Protein AF-K1PIH5-F1 (afdb_monomer_lite)

Secondary structure (DSSP, 8-state):
-------GGGS-S-----TTTTPPPP----------------------GGGGGG-STT-SSS-----SSGGG---TTSSHHHHHHHHHHT-SSGGGSHHHHHHTS-HHHHHHHHHHHHHHHHHHHHHTT-

Organism: Magallana gigas (NCBI:txid29159)

Radius of gyration: 24.71 Å; chains: 1; bounding box: 49×48×73 Å

Foldseek 3Di:
DDPPPVPPVPDPPDPPDDPPPPPDDPDDPPPDDDDDDDDDDPDPDPPPLCVLQVFLPVEQLPPDDRDPHSVPSDYLCNDVVSVVVCVVVVHSHSCPDVCCCVQVVDVVNVVVVCVVVVVVVVVVVVVVVD

pLDDT: mean 77.89, std 19.33, range [36.59, 97.62]

Structure (mmCIF, N/CA/C/O backbone):
data_AF-K1PIH5-F1
#
_entry.id   AF-K1PIH5-F1
#
loop_
_atom_site.group_PDB
_atom_site.id
_atom_site.type_symbol
_atom_site.label_atom_id
_atom_site.label_alt_id
_atom_site.label_comp_id
_atom_site.label_asym_id
_atom_site.label_entity_id
_atom_site.label_seq_id
_atom_site.pdbx_PDB_ins_code
_atom_site.Cartn_x
_atom_site.Cartn_y
_atom_site.Cartn_z
_atom_site.occupancy
_atom_site.B_iso_or_equiv
_atom_site.auth_seq_id
_atom_site.auth_comp_id
_atom_site.auth_asym_id
_atom_site.auth_atom_id
_atom_site.pdbx_PDB_model_num
ATOM 1 N N . MET A 1 1 ? 20.151 37.543 43.571 1.00 43.03 1 MET A N 1
ATOM 2 C CA . MET A 1 1 ? 20.040 36.355 42.708 1.00 43.03 1 MET A CA 1
ATOM 3 C C . MET A 1 1 ? 18.562 36.050 42.681 1.00 43.03 1 MET A C 1
ATOM 5 O O . MET A 1 1 ? 18.037 35.631 43.700 1.00 43.03 1 MET A O 1
ATOM 9 N N . ASP A 1 2 ? 17.896 36.470 41.608 1.00 45.22 2 ASP A N 1
ATOM 10 C CA . ASP A 1 2 ? 16.461 36.268 41.409 1.00 45.22 2 ASP A CA 1
ATOM 11 C C . ASP A 1 2 ? 16.226 34.785 41.126 1.00 45.22 2 ASP A C 1
ATOM 13 O O . ASP A 1 2 ? 16.504 34.300 40.027 1.00 45.22 2 ASP A O 1
ATOM 17 N N . ASP A 1 3 ? 15.775 34.064 42.149 1.00 54.12 3 ASP A N 1
ATOM 18 C CA . ASP A 1 3 ? 15.209 32.727 42.012 1.00 54.12 3 ASP A CA 1
ATOM 19 C C . ASP A 1 3 ? 13.833 32.889 41.357 1.00 54.12 3 ASP A C 1
ATOM 21 O O . ASP A 1 3 ? 12.805 33.061 42.016 1.00 54.12 3 ASP A O 1
ATOM 25 N N . SER A 1 4 ? 13.829 32.913 40.025 1.00 59.78 4 SER A N 1
ATOM 26 C CA . SER A 1 4 ? 12.606 32.775 39.239 1.00 59.78 4 SER A CA 1
ATOM 27 C C . SER A 1 4 ? 12.126 31.336 39.387 1.00 59.78 4 SER A C 1
ATOM 29 O O . SER A 1 4 ? 12.445 30.450 38.598 1.00 59.78 4 SER A O 1
ATOM 31 N N . ASN A 1 5 ? 11.383 31.112 40.467 1.00 58.41 5 ASN A N 1
ATOM 32 C CA . ASN A 1 5 ? 10.541 29.949 40.667 1.00 58.41 5 ASN A CA 1
ATOM 33 C C . ASN A 1 5 ? 9.492 29.967 39.547 1.00 58.41 5 ASN A C 1
ATOM 35 O O . ASN A 1 5 ? 8.497 30.688 39.625 1.00 58.41 5 ASN A O 1
ATOM 39 N N . TYR A 1 6 ? 9.788 29.275 38.445 1.00 63.50 6 TYR A N 1
ATOM 40 C CA . TYR A 1 6 ? 8.814 29.032 37.393 1.00 63.50 6 TYR A CA 1
ATOM 41 C C . TYR A 1 6 ? 7.708 28.186 38.009 1.00 63.50 6 TYR A C 1
ATOM 43 O O . TYR A 1 6 ? 7.889 26.999 38.273 1.00 63.50 6 TYR A O 1
ATOM 51 N N . ASP A 1 7 ? 6.602 28.866 38.283 1.00 57.50 7 ASP A N 1
ATOM 52 C CA . ASP A 1 7 ? 5.389 28.375 38.909 1.00 57.50 7 ASP A CA 1
ATOM 53 C C . ASP A 1 7 ? 4.818 27.192 38.110 1.00 57.50 7 ASP A C 1
ATOM 55 O O . ASP A 1 7 ? 4.049 27.343 37.158 1.00 57.50 7 ASP A O 1
ATOM 59 N N . LEU A 1 8 ? 5.271 25.988 38.468 1.00 59.19 8 LEU A N 1
ATOM 60 C CA . LEU A 1 8 ? 4.851 24.723 37.868 1.00 59.19 8 LEU A CA 1
ATOM 61 C C . LEU A 1 8 ? 3.382 24.399 38.205 1.00 59.19 8 LEU A C 1
ATOM 63 O O . LEU A 1 8 ? 2.815 23.469 37.635 1.00 59.19 8 LEU A O 1
ATOM 67 N N . GLU A 1 9 ? 2.762 25.162 39.113 1.00 59.16 9 GLU A N 1
ATOM 68 C CA . GLU A 1 9 ? 1.383 24.970 39.571 1.00 59.16 9 GLU A CA 1
ATOM 69 C C . GLU A 1 9 ? 0.338 25.570 38.615 1.00 59.16 9 GLU A C 1
ATOM 71 O O . GLU A 1 9 ? -0.857 25.325 38.773 1.00 59.16 9 GLU A O 1
ATOM 76 N N . ASN A 1 10 ? 0.766 26.302 37.578 1.00 59.16 10 ASN A N 1
ATOM 77 C CA . ASN A 1 10 ? -0.129 26.904 36.581 1.00 59.16 10 ASN A CA 1
ATOM 78 C C . ASN A 1 10 ? -0.287 26.083 35.287 1.00 59.16 10 ASN A C 1
ATOM 80 O O . ASN A 1 10 ? -0.855 26.566 34.307 1.00 59.16 10 ASN A O 1
ATOM 84 N N . ILE A 1 11 ? 0.207 24.841 35.253 1.00 65.81 11 ILE A N 1
ATOM 85 C CA . ILE A 1 11 ? -0.050 23.931 34.131 1.00 65.81 11 ILE A CA 1
ATOM 86 C C . ILE A 1 11 ? -1.461 23.357 34.323 1.00 65.81 11 ILE A C 1
ATOM 88 O O . ILE A 1 11 ? -1.695 22.682 35.327 1.00 65.81 11 ILE A O 1
ATOM 92 N N . PRO A 1 12 ? -2.417 23.579 33.399 1.00 63.59 12 PRO A N 1
ATOM 93 C CA . PRO A 1 12 ? -3.751 23.005 33.513 1.00 63.59 12 PRO A CA 1
ATOM 94 C C . PRO A 1 12 ? -3.650 21.475 33.601 1.00 63.59 12 PRO A C 1
ATOM 96 O O . PRO A 1 12 ? -3.322 20.810 32.621 1.00 63.59 12 PRO A O 1
ATOM 99 N N . LEU A 1 13 ? -3.944 20.910 34.777 1.00 58.16 13 LEU A N 1
ATOM 100 C CA . LEU A 1 13 ? -3.859 19.466 35.059 1.00 58.16 13 LEU A CA 1
ATOM 101 C C 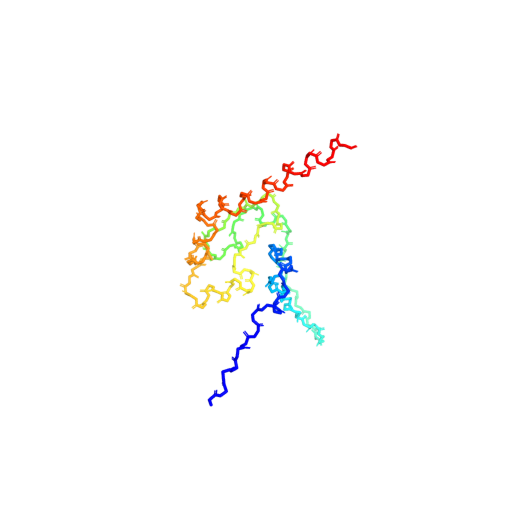. LEU A 1 13 ? -4.902 18.622 34.301 1.00 58.16 13 LEU A C 1
ATOM 103 O O . LEU A 1 13 ? -4.943 17.406 34.458 1.00 58.16 13 LEU A O 1
ATOM 107 N N . VAL A 1 14 ? -5.741 19.249 33.474 1.00 63.91 14 VAL A N 1
ATOM 108 C CA . VAL A 1 14 ? -6.774 18.589 32.668 1.00 63.91 14 VAL A CA 1
ATOM 109 C C . VAL A 1 14 ? -6.540 18.920 31.197 1.00 63.91 14 VAL A C 1
ATOM 111 O O . VAL A 1 14 ? -7.318 19.620 30.556 1.00 63.91 14 VAL A O 1
ATOM 114 N N . MET A 1 15 ? -5.423 18.443 30.655 1.00 68.38 15 MET A N 1
ATOM 115 C CA . MET A 1 15 ? -5.333 18.228 29.215 1.00 68.38 15 MET A CA 1
ATOM 116 C C . MET A 1 15 ? -5.886 16.831 28.942 1.00 68.38 15 MET A C 1
ATOM 118 O O . MET A 1 15 ? -5.226 15.836 29.233 1.00 68.38 15 MET A O 1
ATOM 122 N N . ASP A 1 16 ? -7.114 16.759 28.427 1.00 75.25 16 ASP A N 1
ATOM 123 C CA . ASP A 1 16 ? -7.711 15.513 27.937 1.00 75.25 16 ASP A CA 1
ATOM 124 C C . ASP A 1 16 ? -7.000 15.101 26.637 1.00 75.25 16 ASP A C 1
ATOM 126 O O . ASP A 1 16 ? -7.409 15.442 25.523 1.00 75.25 16 ASP A O 1
ATOM 130 N N . ILE A 1 17 ? -5.838 14.459 26.789 1.00 80.06 17 ILE A N 1
ATOM 131 C CA . ILE A 1 17 ? -5.043 13.953 25.673 1.00 80.06 17 ILE A CA 1
ATOM 132 C C . ILE A 1 17 ? -5.712 12.684 25.168 1.00 80.06 17 ILE A C 1
ATOM 134 O O . ILE A 1 17 ? -5.551 11.597 25.721 1.00 80.06 17 ILE A O 1
ATOM 138 N N . ARG A 1 18 ? -6.451 12.827 24.072 1.00 74.19 18 ARG A N 1
ATOM 139 C CA . ARG A 1 18 ? -7.068 11.693 23.390 1.00 74.19 18 ARG A CA 1
ATOM 140 C C . ARG A 1 18 ? -6.069 11.061 22.413 1.00 74.19 18 ARG A C 1
ATOM 142 O O . ARG A 1 18 ? -5.280 11.785 21.797 1.00 74.19 18 ARG A O 1
ATOM 149 N N . PRO A 1 19 ? -6.101 9.730 22.219 1.00 77.62 19 PRO A N 1
ATOM 150 C CA . PRO A 1 19 ? -5.333 9.083 21.158 1.00 77.62 19 PRO A CA 1
ATOM 151 C C . PRO A 1 19 ? -5.581 9.767 19.808 1.00 77.62 19 PRO A C 1
ATOM 153 O O . PRO A 1 19 ? -6.716 10.145 19.517 1.00 77.62 19 PRO A O 1
ATOM 156 N N . TYR A 1 20 ? -4.525 9.927 19.006 1.00 74.31 20 TYR A N 1
ATOM 157 C CA . TYR A 1 20 ? -4.558 10.549 17.670 1.00 74.31 20 TYR A CA 1
ATOM 158 C C . TYR A 1 20 ? -4.920 12.046 17.633 1.00 74.31 20 TYR A C 1
ATOM 160 O O . TYR A 1 20 ? -5.043 12.624 16.558 1.00 74.31 20 TYR A O 1
ATOM 168 N N . MET A 1 21 ? -5.019 12.726 18.784 1.00 86.06 21 MET A N 1
ATOM 169 C CA . MET A 1 21 ? -5.325 14.167 18.839 1.00 86.06 21 MET A CA 1
ATOM 170 C C . MET A 1 21 ? -4.281 15.055 18.138 1.00 86.06 21 MET A C 1
ATOM 172 O O . MET A 1 21 ? -4.580 16.193 17.785 1.00 86.06 21 MET A O 1
ATOM 176 N N . PHE A 1 22 ? -3.072 14.536 17.931 1.00 84.12 22 PHE A N 1
ATOM 177 C CA . PHE A 1 22 ? -1.962 15.235 17.285 1.00 84.12 22 PHE A CA 1
ATOM 178 C C . PHE A 1 22 ? -1.500 14.549 15.999 1.00 84.12 22 PHE A C 1
ATOM 180 O O . PHE A 1 22 ? -0.375 14.776 15.554 1.00 84.12 22 PHE A O 1
ATOM 187 N N . GLU A 1 23 ? -2.329 13.683 15.416 1.00 81.38 23 GLU A N 1
ATOM 188 C CA . GLU A 1 23 ? -1.997 13.110 14.120 1.00 81.38 23 GLU A CA 1
ATOM 189 C C . GLU A 1 23 ? -2.043 14.218 13.049 1.00 81.38 23 GLU A C 1
ATOM 191 O O . GLU A 1 23 ? -2.998 15.004 13.021 1.00 81.38 23 GLU A O 1
ATOM 196 N N . PRO A 1 24 ? -1.007 14.348 12.203 1.00 80.25 24 PRO A N 1
ATOM 197 C CA . PRO A 1 24 ? -0.992 15.351 11.149 1.00 80.25 24 PRO A CA 1
ATOM 198 C C . PRO A 1 24 ? -2.206 15.191 10.225 1.00 80.25 24 PRO A C 1
ATOM 200 O O . PRO A 1 24 ? -2.566 14.060 9.890 1.00 80.25 24 PRO A O 1
ATOM 203 N N . PRO A 1 25 ? -2.829 16.291 9.760 1.00 75.00 25 PRO A N 1
ATOM 204 C CA . PRO A 1 25 ? -3.863 16.186 8.744 1.00 75.00 25 PRO A CA 1
ATOM 205 C C . PRO A 1 25 ? -3.272 15.519 7.499 1.00 75.00 25 PRO A C 1
ATOM 207 O O . PRO A 1 25 ? -2.170 15.869 7.068 1.00 75.00 25 PRO A O 1
ATOM 210 N N . ALA A 1 26 ? -4.006 14.565 6.923 1.00 71.62 26 ALA A N 1
ATOM 211 C CA . ALA A 1 26 ? -3.610 13.930 5.675 1.00 71.62 26 ALA A CA 1
ATOM 212 C C . ALA A 1 26 ? -3.402 15.016 4.612 1.00 71.62 26 ALA A C 1
ATOM 214 O O . ALA A 1 26 ? -4.329 15.752 4.266 1.00 71.62 26 ALA A O 1
ATOM 215 N N . VAL A 1 27 ? -2.170 15.148 4.121 1.00 69.81 27 VAL A N 1
ATOM 216 C CA . VAL A 1 27 ? -1.855 16.108 3.067 1.00 69.81 27 VAL A CA 1
ATOM 217 C C . VAL A 1 27 ? -2.385 15.522 1.766 1.00 69.81 27 VAL A C 1
ATOM 219 O O . VAL A 1 27 ? -1.765 14.649 1.164 1.00 69.81 27 VAL A O 1
ATOM 222 N N . CYS A 1 28 ? -3.559 15.975 1.332 1.00 49.25 28 CYS A N 1
ATOM 223 C CA . CYS A 1 28 ? -3.987 15.759 -0.038 1.00 49.25 28 CYS A CA 1
ATOM 224 C C . CYS A 1 28 ? -3.079 16.594 -0.948 1.00 49.25 28 CYS A C 1
ATOM 226 O O . CYS A 1 28 ? -3.119 17.825 -0.934 1.00 49.25 28 CYS A O 1
ATOM 228 N N . VAL A 1 29 ? -2.236 15.930 -1.742 1.00 53.34 29 VAL A N 1
ATOM 229 C CA . VAL A 1 29 ? -1.594 16.575 -2.890 1.00 53.34 29 VAL A CA 1
ATOM 230 C C . VAL A 1 29 ? -2.706 16.817 -3.904 1.00 53.34 29 VAL A C 1
ATOM 232 O O . VAL A 1 29 ? -3.015 15.963 -4.729 1.00 53.34 29 VAL A O 1
ATOM 235 N N . ASN A 1 30 ? -3.382 17.957 -3.779 1.00 50.28 30 ASN A N 1
ATOM 236 C CA . ASN A 1 30 ? -4.296 18.426 -4.806 1.00 50.28 30 ASN A CA 1
ATOM 237 C C . ASN A 1 30 ? -3.448 18.714 -6.043 1.00 50.28 30 ASN A C 1
ATOM 239 O O . ASN A 1 30 ? -2.764 19.733 -6.114 1.00 50.28 30 ASN A O 1
ATOM 243 N N . GLN A 1 31 ? -3.469 17.793 -7.001 1.00 51.53 31 GLN A N 1
ATOM 244 C CA . GLN A 1 31 ? -3.041 18.074 -8.358 1.00 51.53 31 GLN A CA 1
ATOM 245 C C . GLN A 1 31 ? -4.064 19.063 -8.926 1.00 51.53 31 GLN A C 1
ATOM 247 O O . GLN A 1 31 ? -5.160 18.694 -9.347 1.00 51.53 31 GLN A O 1
ATOM 252 N N . GLU A 1 32 ? -3.755 20.350 -8.808 1.00 44.06 32 GLU A N 1
ATOM 253 C CA . GLU A 1 32 ? -4.540 21.423 -9.399 1.00 44.06 32 GLU A CA 1
ATOM 254 C C . GLU A 1 32 ? -4.537 21.265 -10.926 1.00 44.06 32 GLU A C 1
ATOM 256 O O . GLU A 1 32 ? -3.548 21.486 -11.617 1.00 44.06 32 GLU A O 1
ATOM 261 N N . ASN A 1 33 ? -5.668 20.807 -11.452 1.00 50.16 33 ASN A N 1
ATOM 262 C CA . ASN A 1 33 ? -5.937 20.739 -12.877 1.00 50.16 33 ASN A CA 1
ATOM 263 C C . ASN A 1 33 ? -6.373 22.120 -13.394 1.00 50.16 33 ASN A C 1
ATOM 265 O O . ASN A 1 33 ? -7.409 22.615 -12.954 1.00 50.16 33 ASN A O 1
ATOM 269 N N . SER A 1 34 ? -5.625 22.706 -14.338 1.00 44.62 34 SER A N 1
ATOM 270 C CA . SER A 1 34 ? -6.131 23.560 -15.437 1.00 44.62 34 SER A CA 1
ATOM 271 C C . SER A 1 34 ? -4.941 24.022 -16.304 1.00 44.62 34 SER A C 1
ATOM 273 O O . SER A 1 34 ? -4.022 24.635 -15.779 1.00 44.62 34 SER A O 1
ATOM 275 N N . SER A 1 35 ? -4.844 23.853 -17.626 1.00 41.94 35 SER A N 1
ATOM 276 C CA . SER A 1 35 ? -5.885 23.803 -18.654 1.00 41.94 35 SER A CA 1
ATOM 277 C C . SER A 1 35 ? -5.361 23.110 -19.928 1.00 41.94 35 SER A C 1
ATOM 279 O O . SER A 1 35 ? -4.281 23.434 -20.410 1.00 41.94 35 SER A O 1
ATOM 281 N N . GLN A 1 36 ? -6.180 22.219 -20.488 1.00 46.44 36 GLN A N 1
ATOM 282 C CA . GLN A 1 36 ? -6.544 22.118 -21.909 1.00 46.44 36 GLN A CA 1
ATOM 283 C C . GLN A 1 36 ? -5.432 22.234 -22.981 1.00 46.44 36 GLN A C 1
ATOM 285 O O . GLN A 1 36 ? -5.061 23.320 -23.424 1.00 46.44 36 GLN A O 1
ATOM 290 N N . SER A 1 37 ? -5.042 21.091 -23.547 1.00 36.59 37 SER A N 1
ATOM 291 C CA . SER A 1 37 ? -4.772 20.980 -24.985 1.00 36.59 37 SER A CA 1
ATOM 292 C C . SER A 1 37 ? -5.328 19.656 -25.491 1.00 36.59 37 SER A C 1
ATOM 294 O O . SER A 1 37 ? -5.020 18.586 -24.978 1.00 36.59 37 SER A O 1
ATOM 296 N N . ASN A 1 38 ? -6.247 19.797 -26.438 1.00 47.03 38 ASN A N 1
ATOM 297 C CA . ASN A 1 38 ? -6.901 18.737 -27.177 1.00 47.03 38 ASN A CA 1
ATOM 298 C C . ASN A 1 38 ? -5.865 18.164 -28.149 1.00 47.03 38 ASN A C 1
ATOM 300 O O . ASN A 1 38 ? -5.525 18.851 -29.108 1.00 47.03 38 ASN A O 1
ATOM 304 N N . GLU A 1 39 ? -5.386 16.945 -27.926 1.00 38.44 39 GLU A N 1
ATOM 305 C CA . GLU A 1 39 ? -4.777 16.150 -28.991 1.00 38.44 39 GLU A CA 1
ATOM 306 C C . GLU A 1 39 ? -5.399 14.760 -28.957 1.00 38.44 39 GLU A C 1
ATOM 308 O O . GLU A 1 39 ? -5.250 13.991 -28.010 1.00 38.44 39 GLU A O 1
ATOM 313 N N . GLU A 1 40 ? -6.192 14.507 -29.992 1.00 48.69 40 GLU A N 1
ATOM 314 C CA . GLU A 1 40 ? -6.831 13.237 -30.280 1.00 48.69 40 GLU A CA 1
ATOM 315 C C . GLU A 1 40 ? -5.715 12.233 -30.566 1.00 48.69 40 GLU A C 1
ATOM 317 O O . GLU A 1 40 ? -4.976 12.344 -31.544 1.00 48.69 40 GLU A O 1
ATOM 322 N N . SER A 1 41 ? -5.529 11.297 -29.646 1.00 44.38 41 SER A N 1
ATOM 323 C CA . SER A 1 41 ? -4.682 10.132 -29.842 1.00 44.38 41 SER A CA 1
ATOM 324 C C . SER A 1 41 ? -5.528 8.925 -29.499 1.00 44.38 41 SER A C 1
ATOM 326 O O . SER A 1 41 ? -5.686 8.548 -28.342 1.00 44.38 41 SER A O 1
ATOM 328 N N . GLU A 1 42 ? -6.111 8.369 -30.554 1.00 49.09 42 GLU A N 1
ATOM 329 C CA . GLU A 1 42 ? -6.731 7.055 -30.579 1.00 49.09 42 GLU A CA 1
ATOM 330 C C . GLU A 1 42 ? -5.651 6.024 -30.205 1.00 49.09 42 GLU A C 1
ATOM 332 O O . GLU A 1 42 ? -4.894 5.547 -31.053 1.00 49.09 42 GLU A O 1
ATOM 337 N N . SER A 1 43 ? -5.517 5.714 -28.919 1.00 40.97 43 SER A N 1
ATOM 338 C CA . SER A 1 43 ? -4.852 4.495 -28.478 1.00 40.97 43 SER A CA 1
ATOM 339 C C . SER A 1 43 ? -5.903 3.607 -27.834 1.00 40.97 43 SER A C 1
ATOM 341 O O . SER A 1 43 ? -6.252 3.780 -26.666 1.00 40.97 43 SER A O 1
ATOM 343 N N . ASP A 1 44 ? -6.408 2.670 -28.636 1.00 42.75 44 ASP A N 1
ATOM 344 C CA . ASP A 1 44 ? -7.103 1.467 -28.193 1.00 42.75 44 ASP A CA 1
ATOM 345 C C . ASP A 1 44 ? -6.221 0.711 -27.187 1.00 42.75 44 ASP A C 1
ATOM 347 O O . ASP A 1 44 ? -5.452 -0.189 -27.530 1.00 42.75 44 ASP A O 1
ATOM 351 N N . THR A 1 45 ? -6.330 1.067 -25.917 1.00 49.41 45 THR A N 1
ATOM 352 C CA . THR A 1 45 ? -6.139 0.114 -24.831 1.00 49.41 45 THR A CA 1
ATOM 353 C C . THR A 1 45 ? -7.500 -0.058 -24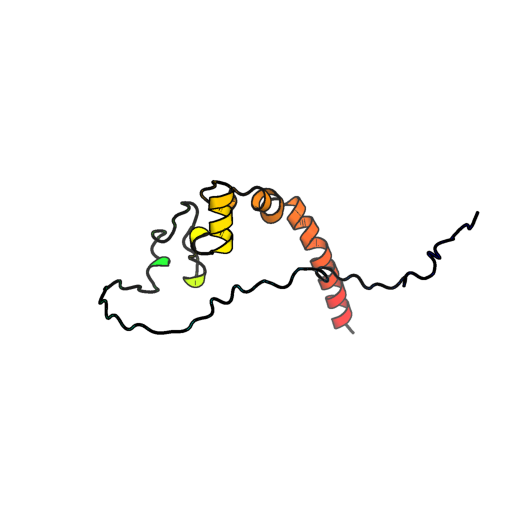.206 1.00 49.41 45 THR A C 1
ATOM 355 O O . THR A 1 45 ? -7.969 0.811 -23.476 1.00 49.41 45 THR A O 1
ATOM 358 N N . GLU A 1 46 ? -8.154 -1.166 -24.554 1.00 47.84 46 GLU A N 1
ATOM 359 C CA . GLU A 1 46 ? -9.320 -1.664 -23.841 1.00 47.84 46 GLU A CA 1
ATOM 360 C C . GLU A 1 46 ? -8.926 -1.908 -22.378 1.00 47.84 46 GLU A C 1
ATOM 362 O O . GLU A 1 46 ? -8.544 -3.014 -21.993 1.00 47.84 46 GLU A O 1
ATOM 367 N N . ASP A 1 47 ? -9.000 -0.868 -21.549 1.00 53.62 47 ASP A N 1
ATOM 368 C CA . ASP A 1 47 ? -9.017 -0.996 -20.097 1.00 53.62 47 ASP A CA 1
ATOM 369 C C . ASP A 1 47 ? -10.389 -1.558 -19.727 1.00 53.62 47 ASP A C 1
ATOM 371 O O . ASP A 1 47 ? -11.324 -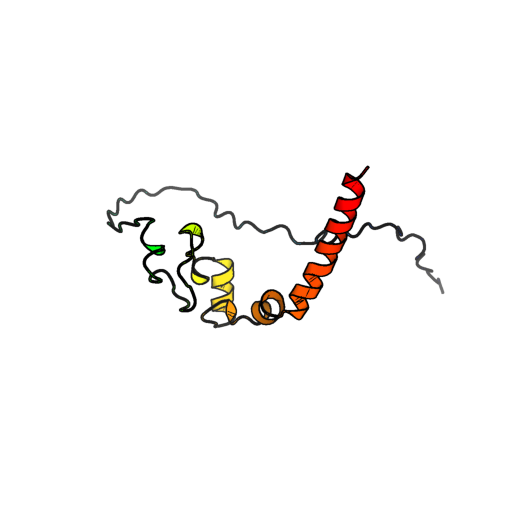0.861 -19.339 1.00 53.62 47 ASP A O 1
ATOM 375 N N . ASN A 1 48 ? -10.563 -2.849 -20.006 1.00 54.16 48 ASN A N 1
ATOM 376 C CA . ASN A 1 48 ? -11.685 -3.599 -19.494 1.00 54.16 48 ASN A CA 1
ATOM 377 C C . ASN A 1 48 ? -11.480 -3.693 -17.974 1.00 54.16 48 ASN A C 1
ATOM 379 O O . ASN A 1 48 ? -10.540 -4.378 -17.560 1.00 54.16 48 ASN A O 1
ATOM 383 N N . PRO A 1 49 ? -12.352 -3.102 -17.138 1.00 54.19 49 PRO A N 1
ATOM 384 C CA . PRO A 1 49 ? -12.214 -3.159 -15.680 1.00 54.19 49 PRO A CA 1
ATOM 385 C C . PRO A 1 49 ? -12.121 -4.611 -15.146 1.00 54.19 49 PRO A C 1
ATOM 387 O O . PRO A 1 49 ? -11.466 -4.940 -14.160 1.00 54.19 49 PRO A O 1
ATOM 390 N N . GLY A 1 50 ? -12.647 -5.592 -15.887 1.00 59.91 50 GLY A N 1
ATOM 391 C CA . GLY A 1 50 ? -12.455 -7.007 -15.549 1.00 59.91 50 GLY A CA 1
ATOM 392 C C . GLY A 1 50 ? -11.001 -7.519 -15.583 1.00 59.91 50 GLY A C 1
ATOM 393 O O . GLY A 1 50 ? -10.740 -8.599 -15.052 1.00 59.91 50 GLY A O 1
ATOM 394 N N . HIS A 1 51 ? -10.049 -6.802 -16.191 1.00 73.06 51 HIS A N 1
ATOM 395 C CA . HIS A 1 51 ? -8.738 -7.356 -16.545 1.00 73.06 51 HIS A CA 1
ATOM 396 C C . HIS A 1 51 ? -7.801 -7.546 -15.346 1.00 73.06 51 HIS A C 1
ATOM 398 O O . HIS A 1 51 ? -7.094 -8.554 -15.268 1.00 73.06 51 HIS A O 1
ATOM 404 N N . ARG A 1 52 ? -7.845 -6.646 -14.356 1.00 89.44 52 ARG A N 1
ATOM 405 C CA . ARG A 1 52 ? -6.958 -6.720 -13.179 1.00 89.44 52 ARG A CA 1
ATOM 406 C C . ARG A 1 52 ? -7.262 -7.901 -12.259 1.00 89.44 52 ARG A C 1
ATOM 408 O O . ARG A 1 52 ? -6.391 -8.344 -11.516 1.00 89.44 52 ARG A O 1
ATOM 415 N N . ARG A 1 53 ? -8.468 -8.470 -12.359 1.00 92.31 53 ARG A N 1
ATOM 416 C CA . ARG A 1 53 ? -8.866 -9.685 -11.629 1.00 92.31 53 ARG A CA 1
ATOM 417 C C . ARG A 1 53 ? -8.431 -10.981 -12.316 1.00 92.31 53 ARG A C 1
ATOM 419 O O . ARG A 1 53 ? -8.598 -12.060 -11.755 1.00 92.31 53 ARG A O 1
ATOM 426 N N . ASN A 1 54 ? -7.884 -10.899 -13.527 1.00 89.88 54 ASN A N 1
ATOM 427 C CA . ASN A 1 54 ? -7.481 -12.057 -14.324 1.00 89.88 54 ASN A CA 1
ATOM 428 C C . ASN A 1 54 ? -5.970 -12.334 -14.292 1.00 89.88 54 ASN A C 1
ATOM 430 O O . ASN A 1 54 ? -5.487 -13.175 -15.048 1.00 89.88 54 ASN A O 1
ATOM 434 N N . GLY A 1 55 ? -5.228 -11.668 -13.406 1.00 90.06 55 GLY A N 1
ATOM 435 C CA . GLY A 1 55 ? -3.800 -11.880 -13.206 1.00 90.06 55 GLY A CA 1
ATOM 436 C C . GLY A 1 55 ? -3.141 -10.674 -12.549 1.00 90.06 55 GLY A C 1
ATOM 437 O O . GLY A 1 55 ? -3.813 -9.742 -12.123 1.00 90.06 55 GLY A O 1
ATOM 438 N N . THR A 1 56 ? -1.814 -10.688 -12.495 1.00 94.62 56 THR A N 1
ATOM 439 C CA . THR A 1 56 ? -0.999 -9.655 -11.838 1.00 94.62 56 THR A CA 1
ATOM 440 C C . THR A 1 56 ? -0.177 -8.846 -12.841 1.00 94.62 56 THR A C 1
ATOM 442 O O . THR A 1 56 ? 0.881 -8.332 -12.502 1.00 94.62 56 THR A O 1
ATOM 445 N N . ILE A 1 57 ? -0.643 -8.720 -14.091 1.00 93.31 57 ILE A N 1
ATOM 446 C CA . ILE A 1 57 ? 0.071 -7.979 -15.152 1.00 93.31 57 ILE A CA 1
ATOM 447 C C . ILE A 1 57 ? 0.268 -6.490 -14.818 1.00 93.31 57 ILE A C 1
ATOM 449 O O . ILE A 1 57 ? 1.201 -5.868 -15.305 1.00 93.31 57 ILE A O 1
ATOM 453 N N . TRP A 1 58 ? -0.593 -5.941 -13.960 1.00 94.00 58 TRP A N 1
ATOM 454 C CA . TRP A 1 58 ? -0.519 -4.581 -13.421 1.00 94.00 58 TRP A CA 1
ATOM 455 C C . TRP A 1 58 ? 0.498 -4.431 -12.274 1.00 94.00 58 TRP A C 1
ATOM 457 O O . TRP A 1 58 ? 0.772 -3.322 -11.831 1.00 94.00 58 TRP A O 1
ATOM 467 N N . CYS A 1 59 ? 1.049 -5.530 -11.754 1.00 95.62 59 CYS A N 1
ATOM 468 C CA . CYS A 1 59 ? 2.006 -5.497 -10.655 1.00 95.62 59 CYS A CA 1
ATOM 469 C C . CYS A 1 59 ? 3.435 -5.308 -11.170 1.00 95.62 59 CYS A C 1
ATOM 471 O O . CYS A 1 59 ? 3.958 -6.145 -11.902 1.00 95.62 59 CYS A O 1
ATOM 473 N N . GLU A 1 60 ? 4.104 -4.263 -10.688 1.00 96.00 60 GLU A N 1
ATOM 474 C CA . GLU A 1 60 ? 5.516 -3.995 -10.996 1.00 96.00 60 GLU A CA 1
ATOM 475 C C . GLU A 1 60 ? 6.466 -4.378 -9.854 1.00 96.00 60 GLU A C 1
ATOM 477 O O . GLU A 1 60 ? 7.662 -4.551 -10.068 1.00 96.00 60 GLU A O 1
ATOM 482 N N . CYS A 1 61 ? 5.958 -4.527 -8.626 1.00 96.62 61 CYS A N 1
ATOM 483 C CA . CYS A 1 61 ? 6.778 -4.855 -7.453 1.00 96.62 61 CYS A CA 1
ATOM 484 C C . CYS A 1 61 ? 6.976 -6.364 -7.230 1.00 96.62 61 CYS A C 1
ATOM 486 O O . CYS A 1 61 ? 7.641 -6.769 -6.277 1.00 96.62 61 CYS A O 1
ATOM 488 N N . GLY A 1 62 ? 6.335 -7.203 -8.052 1.00 95.19 62 GLY A N 1
ATOM 489 C CA . GLY A 1 62 ? 6.452 -8.663 -8.022 1.00 95.19 62 GLY A CA 1
ATOM 490 C C . GLY A 1 62 ? 5.833 -9.365 -6.808 1.00 95.19 62 GLY A C 1
ATOM 491 O O . GLY A 1 62 ? 6.005 -10.571 -6.669 1.00 95.19 62 GLY A O 1
ATOM 492 N N . SER A 1 63 ? 5.128 -8.638 -5.933 1.00 96.25 63 SER A N 1
ATOM 493 C CA . SER A 1 63 ? 4.594 -9.172 -4.666 1.00 96.25 63 SER A CA 1
ATOM 494 C C . SER A 1 63 ? 3.072 -9.047 -4.516 1.00 96.25 63 SER A C 1
ATOM 496 O O . SER A 1 63 ? 2.536 -9.437 -3.483 1.00 96.25 63 SER A O 1
ATOM 498 N N . CYS A 1 64 ? 2.367 -8.476 -5.497 1.00 96.88 64 CYS A N 1
ATOM 499 C CA . CYS A 1 64 ? 0.913 -8.330 -5.429 1.00 96.88 64 CYS A CA 1
ATOM 500 C C . CYS A 1 64 ? 0.190 -9.614 -5.849 1.00 96.88 64 CYS A C 1
ATOM 502 O O . CYS A 1 64 ? 0.681 -10.384 -6.674 1.00 96.88 64 CYS A O 1
ATOM 504 N N . GLU A 1 65 ? -1.029 -9.779 -5.342 1.00 96.19 65 GLU A N 1
ATOM 505 C CA . GLU A 1 65 ? -1.941 -10.864 -5.695 1.00 96.19 65 GLU A CA 1
ATOM 506 C C . GLU A 1 65 ? -3.285 -10.295 -6.168 1.00 96.19 65 GLU A C 1
ATOM 508 O O . GLU A 1 65 ? -3.605 -9.128 -5.937 1.00 96.19 65 GLU A O 1
ATOM 513 N N . VAL A 1 66 ? -4.081 -11.121 -6.852 1.00 96.00 66 VAL A N 1
ATOM 514 C CA . VAL A 1 66 ? -5.438 -10.739 -7.261 1.00 96.00 66 VAL A CA 1
ATOM 515 C C . VAL A 1 66 ? -6.351 -10.696 -6.038 1.00 96.00 66 VAL A C 1
ATOM 517 O O . VAL A 1 66 ? -6.518 -11.700 -5.346 1.00 96.00 66 VAL A O 1
ATOM 520 N N . MET A 1 67 ? -6.998 -9.553 -5.824 1.00 94.69 67 MET A N 1
ATOM 521 C CA . MET A 1 67 ? -7.914 -9.321 -4.709 1.00 94.69 67 MET A CA 1
ATOM 522 C C . MET A 1 67 ? -9.388 -9.554 -5.102 1.00 94.69 67 MET A C 1
ATOM 524 O O . MET A 1 67 ? -9.721 -9.630 -6.293 1.00 94.69 67 MET A O 1
ATOM 528 N N . PRO A 1 68 ? -10.308 -9.703 -4.125 1.00 93.50 68 PRO A N 1
ATOM 529 C CA . PRO A 1 68 ? -11.720 -9.972 -4.398 1.00 93.50 68 PRO A CA 1
ATOM 530 C C . PRO A 1 68 ? -12.371 -8.935 -5.311 1.00 93.50 68 PRO A C 1
ATOM 532 O O . PRO A 1 68 ? -13.152 -9.317 -6.191 1.00 93.50 68 PRO A O 1
ATOM 535 N N . THR A 1 69 ? -12.035 -7.657 -5.136 1.00 91.06 69 THR A N 1
ATOM 536 C CA . THR A 1 69 ? -12.506 -6.561 -5.983 1.00 91.06 69 THR A CA 1
ATOM 537 C C . THR A 1 69 ? -11.378 -5.974 -6.825 1.00 91.06 69 THR A C 1
ATOM 539 O O . THR A 1 69 ? -10.199 -6.051 -6.491 1.00 91.06 69 THR A O 1
ATOM 542 N N . GLU A 1 70 ? -11.748 -5.372 -7.948 1.00 90.62 70 GLU A N 1
ATOM 543 C CA . GLU A 1 70 ? -10.799 -4.702 -8.835 1.00 90.62 70 GLU A CA 1
ATOM 544 C C . GLU A 1 70 ? -10.149 -3.479 -8.174 1.00 90.62 70 GLU A C 1
ATOM 546 O O . GLU A 1 70 ? -8.956 -3.260 -8.340 1.00 90.62 70 GLU A O 1
ATOM 551 N N . ALA A 1 71 ? -10.909 -2.738 -7.361 1.00 91.44 71 ALA A N 1
ATOM 552 C CA . ALA A 1 71 ? -10.408 -1.580 -6.622 1.00 91.44 71 ALA A CA 1
ATOM 553 C C . ALA A 1 71 ? -9.285 -1.936 -5.627 1.00 91.44 71 ALA A C 1
ATOM 555 O O . ALA A 1 71 ? -8.503 -1.071 -5.246 1.00 91.44 71 ALA A O 1
ATOM 556 N N . GLU A 1 72 ? -9.200 -3.202 -5.212 1.00 93.81 72 GLU A N 1
ATOM 557 C CA . GLU A 1 72 ? -8.140 -3.721 -4.342 1.00 93.81 72 GLU A CA 1
ATOM 558 C C . GLU A 1 72 ? -6.937 -4.274 -5.134 1.00 93.81 72 GLU A C 1
ATOM 560 O O . GLU A 1 72 ? -5.897 -4.563 -4.546 1.00 93.81 72 GLU A O 1
ATOM 565 N N . CYS A 1 73 ? -7.046 -4.423 -6.460 1.00 95.19 73 CYS A N 1
ATOM 566 C CA . CYS A 1 73 ? -5.968 -4.883 -7.343 1.00 95.19 73 CYS A CA 1
ATOM 567 C C . CYS A 1 73 ? -5.040 -3.713 -7.731 1.00 95.19 73 CYS A C 1
ATOM 569 O O . CYS A 1 73 ? -4.993 -3.298 -8.894 1.00 95.19 73 CYS A O 1
ATOM 571 N N . ILE A 1 74 ? -4.335 -3.168 -6.733 1.00 94.94 74 ILE A N 1
ATOM 572 C CA . ILE A 1 74 ? -3.438 -2.009 -6.856 1.00 94.94 74 ILE A CA 1
ATOM 573 C C . ILE A 1 74 ? -2.008 -2.342 -6.415 1.00 94.94 74 ILE A C 1
ATOM 575 O O . ILE A 1 74 ? -1.781 -2.991 -5.388 1.00 94.94 74 ILE A O 1
ATOM 579 N N . CYS A 1 75 ? -1.021 -1.906 -7.197 1.00 97.06 75 CYS A N 1
ATOM 580 C CA . CYS A 1 75 ? 0.393 -2.072 -6.882 1.00 97.06 75 CYS A CA 1
ATOM 581 C C . CYS A 1 75 ? 0.894 -0.932 -5.987 1.00 97.06 75 CYS A C 1
ATOM 583 O O . CYS A 1 75 ? 0.461 0.214 -6.095 1.00 97.06 75 CYS A O 1
ATOM 585 N N . CYS A 1 76 ? 1.887 -1.208 -5.138 1.00 96.88 76 CYS A N 1
ATOM 586 C CA . CYS A 1 76 ? 2.543 -0.161 -4.352 1.00 96.88 76 CYS A CA 1
ATOM 587 C C . CYS A 1 76 ? 3.258 0.896 -5.218 1.00 96.88 76 CYS A C 1
ATOM 589 O O . CYS A 1 76 ? 3.500 1.993 -4.725 1.00 96.88 76 CYS A O 1
ATOM 591 N N . SER A 1 77 ? 3.576 0.578 -6.481 1.00 96.19 77 SER A N 1
ATOM 592 C CA . SER A 1 77 ? 4.102 1.539 -7.463 1.00 96.19 77 SER A CA 1
ATOM 593 C C . SER A 1 77 ? 3.055 2.546 -7.940 1.00 96.19 77 SER A C 1
ATOM 595 O O . SER A 1 77 ? 3.387 3.678 -8.260 1.00 96.19 77 SER A O 1
ATOM 597 N N . GLU A 1 78 ? 1.771 2.183 -7.916 1.00 96.38 78 GLU A N 1
ATOM 598 C CA . GLU A 1 78 ? 0.683 3.050 -8.386 1.00 96.38 78 GLU A CA 1
ATOM 599 C C . GLU A 1 78 ? 0.313 4.137 -7.364 1.00 96.38 78 GLU A C 1
ATOM 601 O O . GLU A 1 78 ? -0.443 5.056 -7.673 1.00 96.38 78 GLU A O 1
ATOM 606 N N . THR A 1 79 ? 0.831 4.053 -6.133 1.00 95.56 79 THR A N 1
ATOM 607 C CA . THR A 1 79 ? 0.597 5.056 -5.087 1.00 95.56 79 THR A CA 1
ATOM 608 C C . THR A 1 79 ? 1.794 6.008 -5.001 1.00 95.56 79 THR A C 1
ATOM 610 O O . THR A 1 79 ? 2.817 5.613 -4.444 1.00 95.56 79 THR A O 1
ATOM 613 N N . PRO A 1 80 ? 1.687 7.283 -5.435 1.00 95.38 80 PRO A N 1
ATOM 614 C CA . PRO A 1 80 ? 2.851 8.165 -5.600 1.00 95.38 80 PRO A CA 1
ATOM 615 C C . PRO A 1 80 ? 3.697 8.359 -4.335 1.00 95.38 80 PRO A C 1
ATOM 617 O O . PRO A 1 80 ? 4.923 8.395 -4.390 1.00 95.38 80 PRO A O 1
ATOM 620 N N . ALA A 1 81 ? 3.051 8.456 -3.169 1.00 94.88 81 ALA A N 1
ATOM 621 C CA . ALA A 1 81 ? 3.757 8.591 -1.896 1.00 94.88 81 ALA A CA 1
ATOM 622 C C . ALA A 1 81 ? 4.570 7.334 -1.541 1.00 94.88 81 ALA A C 1
ATOM 624 O O . ALA A 1 81 ? 5.644 7.437 -0.954 1.00 94.88 81 ALA A O 1
ATOM 625 N N . ILE A 1 82 ? 4.060 6.153 -1.897 1.00 96.19 82 ILE A N 1
ATOM 626 C CA . ILE A 1 82 ? 4.731 4.873 -1.664 1.00 96.19 82 ILE A CA 1
ATOM 627 C C . ILE A 1 82 ? 5.828 4.655 -2.706 1.00 96.19 82 ILE A C 1
ATOM 629 O O . ILE A 1 82 ? 6.912 4.195 -2.356 1.00 96.19 82 ILE A O 1
ATOM 633 N N . ASP A 1 83 ? 5.579 5.035 -3.956 1.00 96.56 83 ASP A N 1
ATOM 634 C CA . ASP A 1 83 ? 6.552 4.954 -5.039 1.00 96.56 83 ASP A CA 1
ATOM 635 C C . ASP A 1 83 ? 7.808 5.779 -4.739 1.00 96.56 83 ASP A C 1
ATOM 637 O O . ASP A 1 83 ? 8.925 5.266 -4.757 1.00 96.56 83 ASP A O 1
ATOM 641 N N . HIS A 1 84 ? 7.619 7.008 -4.255 1.00 96.06 84 HIS A N 1
ATOM 642 C CA . HIS A 1 84 ? 8.720 7.843 -3.780 1.00 96.06 84 HIS A CA 1
ATOM 643 C C . HIS A 1 84 ? 9.535 7.184 -2.650 1.00 96.06 84 HIS A C 1
ATOM 645 O O . HIS A 1 84 ? 10.757 7.339 -2.590 1.00 96.06 84 HIS A O 1
ATOM 651 N N . ILE A 1 85 ? 8.888 6.454 -1.733 1.00 96.44 85 ILE A N 1
ATOM 652 C CA . ILE A 1 85 ? 9.589 5.707 -0.675 1.00 96.44 85 ILE A CA 1
ATOM 653 C C . ILE A 1 85 ? 10.398 4.559 -1.289 1.00 96.44 85 ILE A C 1
ATOM 655 O O . ILE A 1 85 ? 11.544 4.351 -0.896 1.00 96.44 85 ILE A O 1
ATOM 659 N N . ARG A 1 86 ? 9.844 3.834 -2.266 1.00 96.50 86 ARG A N 1
ATOM 660 C CA . ARG A 1 86 ? 10.554 2.742 -2.951 1.00 96.50 86 ARG A CA 1
ATOM 661 C C . ARG A 1 86 ? 11.842 3.241 -3.594 1.00 96.50 86 ARG A C 1
ATOM 663 O O . ARG A 1 86 ? 12.904 2.684 -3.316 1.00 96.50 86 ARG A O 1
ATOM 670 N N . ASP A 1 87 ? 11.758 4.347 -4.326 1.00 96.19 87 ASP A N 1
ATOM 671 C CA . ASP A 1 87 ? 12.907 4.977 -4.979 1.00 96.19 87 ASP A CA 1
ATOM 672 C C . ASP A 1 87 ? 13.926 5.518 -3.972 1.00 96.19 87 ASP A C 1
ATOM 674 O O . ASP A 1 87 ? 15.126 5.270 -4.094 1.00 96.19 87 ASP A O 1
ATOM 678 N N . SER A 1 88 ? 13.455 6.218 -2.935 1.00 97.25 88 SER A N 1
ATOM 679 C CA . SER A 1 88 ? 14.324 6.833 -1.921 1.00 97.25 88 SER A CA 1
ATOM 680 C C . SER A 1 88 ? 15.143 5.806 -1.140 1.00 97.25 88 SER A C 1
ATOM 682 O O . SER A 1 88 ? 16.278 6.087 -0.750 1.00 97.25 88 SER A O 1
ATOM 684 N N . PHE A 1 89 ? 14.568 4.628 -0.890 1.00 96.56 89 PHE A N 1
ATOM 685 C CA . PHE A 1 89 ? 15.197 3.563 -0.109 1.00 96.56 89 PHE A CA 1
ATOM 686 C C . PHE A 1 89 ? 15.741 2.414 -0.972 1.00 96.56 89 PHE A C 1
ATOM 688 O O . PHE A 1 89 ? 16.339 1.488 -0.426 1.00 96.56 89 PHE A O 1
ATOM 695 N N . GLY A 1 90 ? 15.579 2.477 -2.299 1.00 96.38 90 GLY A N 1
ATOM 696 C CA . GLY A 1 90 ? 16.086 1.479 -3.243 1.00 96.38 90 GLY A CA 1
ATOM 697 C C . GLY A 1 90 ? 15.487 0.084 -3.050 1.00 96.38 90 GLY A C 1
ATOM 698 O O . GLY A 1 90 ? 16.210 -0.905 -3.151 1.00 96.38 90 GLY A O 1
ATOM 699 N N . ILE A 1 91 ? 14.193 0.003 -2.731 1.00 97.62 91 ILE A N 1
ATOM 700 C CA . ILE A 1 91 ? 13.474 -1.258 -2.492 1.00 97.62 91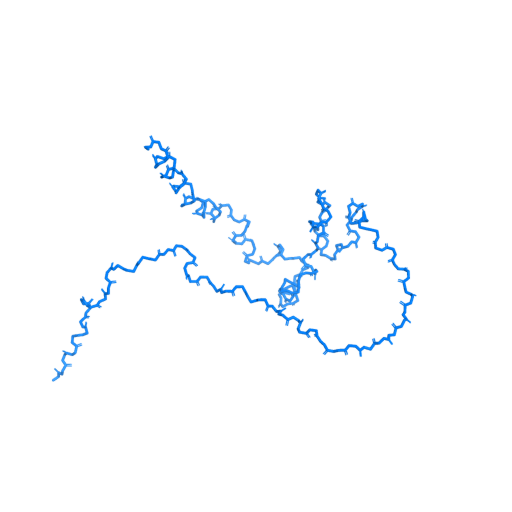 ILE A CA 1
ATOM 701 C C . ILE A 1 91 ? 12.468 -1.541 -3.606 1.00 97.62 91 ILE A C 1
ATOM 703 O O . ILE A 1 91 ? 11.848 -0.634 -4.155 1.00 97.62 91 ILE A O 1
ATOM 707 N N . GLU A 1 92 ? 12.248 -2.817 -3.913 1.00 97.38 92 GLU A N 1
ATOM 708 C CA . GLU A 1 92 ? 11.354 -3.213 -5.010 1.00 97.38 92 GLU A CA 1
ATOM 709 C C . GLU A 1 92 ? 9.877 -3.140 -4.600 1.00 97.38 92 GLU A C 1
ATOM 711 O O . GLU A 1 92 ? 9.019 -2.719 -5.382 1.00 97.38 92 GLU A O 1
ATOM 716 N N . CYS A 1 93 ? 9.579 -3.496 -3.348 1.00 97.56 93 CYS A N 1
ATOM 717 C CA . CYS A 1 93 ? 8.235 -3.511 -2.779 1.00 97.56 93 CYS A CA 1
ATOM 718 C C . CYS A 1 93 ? 8.216 -2.824 -1.411 1.00 97.56 93 CYS A C 1
ATOM 720 O O . CYS A 1 93 ? 9.134 -2.991 -0.609 1.00 97.56 93 CYS A O 1
ATOM 722 N N . ILE A 1 94 ? 7.133 -2.105 -1.104 1.00 97.62 94 ILE A N 1
ATOM 723 C CA . ILE A 1 94 ? 6.978 -1.382 0.168 1.00 97.62 94 ILE A CA 1
ATOM 724 C C . ILE A 1 94 ? 7.041 -2.296 1.401 1.00 97.62 94 ILE A C 1
ATOM 726 O O . ILE A 1 94 ? 7.434 -1.857 2.478 1.00 97.62 94 ILE A O 1
ATOM 730 N N . THR A 1 95 ? 6.722 -3.583 1.250 1.00 96.94 95 THR A N 1
ATOM 731 C CA . THR A 1 95 ? 6.807 -4.581 2.329 1.00 96.94 95 THR A CA 1
ATOM 732 C C . THR A 1 95 ? 8.239 -4.838 2.803 1.00 96.94 95 THR A C 1
ATOM 734 O O . THR A 1 95 ? 8.430 -5.335 3.909 1.00 96.94 95 THR A O 1
ATOM 737 N N . GLN A 1 96 ? 9.246 -4.464 2.006 1.00 97.19 96 GLN A N 1
ATOM 738 C CA . GLN A 1 96 ? 10.664 -4.538 2.370 1.00 97.19 96 GLN A CA 1
ATOM 739 C C . GLN A 1 96 ? 11.113 -3.337 3.218 1.00 97.19 96 GLN A C 1
ATOM 741 O O . GLN A 1 96 ? 12.201 -3.358 3.791 1.00 97.19 96 GLN A O 1
ATOM 746 N N . HIS A 1 97 ? 10.300 -2.279 3.310 1.00 97.44 97 HIS A N 1
ATOM 747 C CA . HIS A 1 97 ? 10.650 -1.093 4.081 1.00 97.44 97 HIS A CA 1
ATOM 748 C C . HIS A 1 97 ? 10.606 -1.381 5.586 1.00 97.44 97 HIS A C 1
ATOM 750 O O . HIS A 1 97 ? 9.614 -1.899 6.106 1.00 97.44 97 HIS A O 1
ATOM 756 N N . GLN A 1 98 ? 11.645 -0.964 6.315 1.00 97.12 98 GLN A N 1
ATOM 757 C CA . GLN A 1 98 ? 11.798 -1.281 7.738 1.00 97.12 98 GLN A CA 1
ATOM 758 C C . GLN A 1 98 ? 10.612 -0.803 8.588 1.00 97.12 98 GLN A C 1
ATOM 760 O O . GLN A 1 98 ? 10.157 -1.520 9.471 1.00 97.12 98 GLN A O 1
ATOM 765 N N . THR A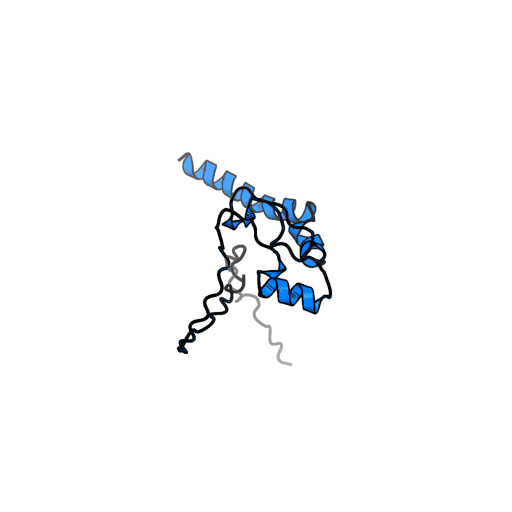 1 99 ? 10.035 0.365 8.286 1.00 96.00 99 THR A N 1
ATOM 766 C CA . THR A 1 99 ? 8.853 0.861 9.012 1.00 96.00 99 THR A CA 1
ATOM 767 C C . THR A 1 99 ? 7.642 -0.060 8.856 1.00 96.00 99 THR A C 1
ATOM 769 O O . THR A 1 99 ? 6.899 -0.227 9.821 1.00 96.00 99 THR A O 1
ATOM 772 N N . VAL A 1 100 ? 7.448 -0.680 7.686 1.00 96.56 100 VAL A N 1
ATOM 773 C CA . VAL A 1 100 ? 6.347 -1.635 7.473 1.00 96.56 100 VAL A CA 1
ATOM 774 C C . VAL A 1 100 ? 6.599 -2.902 8.281 1.00 96.56 100 VAL A C 1
ATOM 776 O O . VAL A 1 100 ? 5.700 -3.382 8.970 1.00 96.56 100 VAL A O 1
ATOM 779 N N . ILE A 1 101 ? 7.835 -3.398 8.268 1.00 97.06 101 ILE A N 1
ATOM 780 C CA . ILE A 1 101 ? 8.241 -4.571 9.047 1.00 97.06 101 ILE A CA 1
ATOM 781 C C . ILE A 1 101 ? 8.012 -4.329 10.545 1.00 97.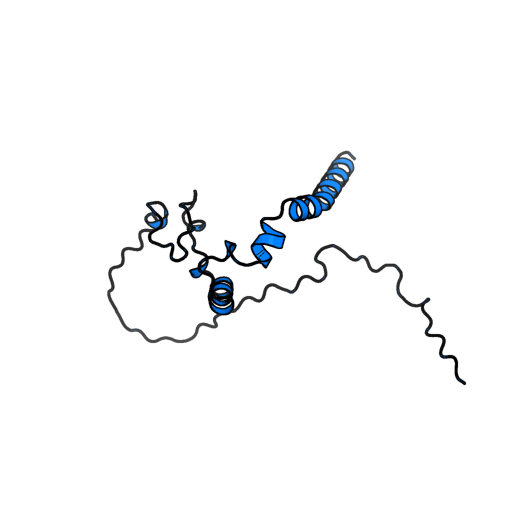06 101 ILE A C 1
ATOM 783 O O . ILE A 1 101 ? 7.364 -5.133 11.217 1.00 97.06 101 ILE A O 1
ATOM 787 N N . ASP A 1 102 ? 8.482 -3.195 11.057 1.00 96.75 102 ASP A N 1
ATOM 788 C CA . ASP A 1 102 ? 8.464 -2.902 12.488 1.00 96.75 102 ASP A CA 1
ATOM 789 C C . ASP A 1 102 ? 7.068 -2.579 13.022 1.00 96.75 102 ASP A C 1
ATOM 791 O O . ASP A 1 102 ? 6.772 -2.927 14.163 1.00 96.75 102 ASP A O 1
ATOM 795 N N . ASN A 1 103 ? 6.215 -1.923 12.228 1.00 95.00 103 ASN A N 1
ATOM 796 C CA . ASN A 1 103 ? 4.932 -1.401 12.714 1.00 95.00 103 ASN A CA 1
ATOM 797 C C . ASN A 1 103 ? 3.724 -2.199 12.221 1.00 95.00 103 ASN A C 1
ATOM 799 O O . ASN A 1 103 ? 2.762 -2.360 12.967 1.00 95.00 103 ASN A O 1
ATOM 803 N N . CYS A 1 104 ? 3.758 -2.695 10.984 1.00 94.88 104 CYS A N 1
ATOM 804 C CA . CYS A 1 104 ? 2.610 -3.352 10.358 1.00 94.88 104 CYS A CA 1
ATOM 805 C C . CYS A 1 104 ? 2.714 -4.880 10.395 1.00 94.88 104 CYS A C 1
ATOM 807 O O . CYS A 1 104 ? 1.688 -5.551 10.419 1.00 94.88 104 CYS A O 1
ATOM 809 N N . LEU A 1 105 ? 3.931 -5.438 10.404 1.00 94.81 105 LEU A N 1
ATOM 810 C CA . LEU A 1 105 ? 4.156 -6.892 10.407 1.00 94.81 105 LEU A CA 1
ATOM 811 C C . LEU A 1 105 ? 4.580 -7.440 11.779 1.00 94.81 105 LEU A C 1
ATOM 813 O O . LEU A 1 105 ? 4.639 -8.654 11.977 1.00 94.81 105 LEU A O 1
ATOM 817 N N . ASN A 1 106 ? 4.850 -6.568 12.752 1.00 95.69 106 ASN A N 1
ATOM 818 C CA . ASN A 1 106 ? 5.205 -6.974 14.106 1.00 95.69 106 ASN A CA 1
ATOM 819 C C . ASN A 1 106 ? 3.958 -7.200 14.970 1.00 95.69 106 ASN A C 1
ATOM 821 O O . ASN A 1 106 ? 3.338 -6.257 15.463 1.00 95.69 106 ASN A O 1
ATOM 825 N N . ILE A 1 107 ? 3.646 -8.468 15.241 1.00 95.31 107 ILE A N 1
ATOM 826 C CA . ILE A 1 107 ? 2.476 -8.858 16.041 1.00 95.31 107 ILE A CA 1
ATOM 827 C C . ILE A 1 107 ? 2.428 -8.195 17.424 1.00 95.31 107 ILE A C 1
ATOM 829 O O . ILE A 1 107 ? 1.354 -7.838 17.892 1.00 95.31 107 ILE A O 1
ATOM 833 N N . ARG A 1 108 ? 3.579 -7.948 18.065 1.00 95.38 108 ARG A N 1
ATOM 834 C CA . ARG A 1 108 ? 3.618 -7.317 19.396 1.00 95.38 108 ARG A CA 1
ATOM 835 C C . ARG A 1 108 ? 3.203 -5.852 19.361 1.00 95.38 108 ARG A C 1
ATOM 837 O O . ARG A 1 108 ? 2.722 -5.337 20.368 1.00 95.38 108 ARG A O 1
ATOM 844 N N . VAL A 1 109 ? 3.423 -5.177 18.234 1.00 94.88 109 VAL A N 1
ATOM 845 C CA . VAL A 1 109 ? 2.962 -3.800 18.026 1.00 94.88 109 VAL A CA 1
ATOM 846 C C . VAL A 1 109 ? 1.454 -3.796 17.804 1.00 94.88 109 VAL A C 1
ATOM 848 O O . VAL A 1 109 ? 0.755 -3.024 18.457 1.00 94.88 109 VAL A O 1
ATOM 851 N N . LEU A 1 110 ? 0.948 -4.711 16.975 1.00 92.25 110 LEU A N 1
ATOM 852 C CA . LEU A 1 110 ? -0.484 -4.830 16.692 1.00 92.25 110 LEU A CA 1
ATOM 853 C C . LEU A 1 110 ? -1.301 -5.201 17.943 1.00 92.25 110 LEU A C 1
ATOM 855 O O . LEU A 1 110 ? -2.284 -4.529 18.235 1.00 92.25 110 LEU A O 1
ATOM 859 N N . GLU A 1 111 ? -0.846 -6.175 18.742 1.00 92.56 111 GLU A N 1
ATOM 860 C CA . GLU A 1 111 ? -1.484 -6.562 20.016 1.00 92.56 111 GLU A CA 1
ATOM 861 C C . GLU A 1 111 ? -1.612 -5.366 20.977 1.00 92.56 111 GLU A C 1
ATOM 863 O O . GLU A 1 111 ? -2.639 -5.169 21.628 1.00 92.56 111 GLU A O 1
ATOM 868 N N . LYS A 1 112 ? -0.566 -4.533 21.062 1.00 90.62 112 LYS A N 1
ATOM 869 C CA . LYS A 1 112 ? -0.582 -3.331 21.907 1.00 90.62 112 LYS A CA 1
ATOM 870 C C . LYS A 1 112 ? -1.504 -2.243 21.365 1.00 90.62 112 LYS A C 1
ATOM 872 O O . LYS A 1 112 ? -2.100 -1.524 22.161 1.00 90.62 112 LYS A O 1
ATOM 877 N N . ALA A 1 113 ? -1.593 -2.101 20.044 1.00 88.69 113 ALA A N 1
ATOM 878 C CA . ALA A 1 113 ? -2.477 -1.132 19.406 1.00 88.69 113 ALA A CA 1
ATOM 879 C C . ALA A 1 113 ? -3.962 -1.520 19.547 1.00 88.69 113 ALA A C 1
ATOM 881 O O . ALA A 1 113 ? -4.813 -0.641 19.661 1.00 88.69 113 ALA A O 1
ATOM 882 N N . GLU A 1 114 ? -4.268 -2.820 19.588 1.00 88.06 114 GLU A N 1
ATOM 883 C CA . GLU A 1 114 ? -5.630 -3.348 19.731 1.00 88.06 114 GLU A CA 1
ATOM 884 C C . GLU A 1 114 ? -6.197 -3.188 21.152 1.00 88.06 114 GLU A C 1
ATOM 886 O O . GLU A 1 114 ? -7.361 -2.819 21.309 1.00 88.06 114 GLU A O 1
ATOM 891 N N . ALA A 1 115 ? -5.388 -3.414 22.192 1.00 84.56 115 ALA A N 1
ATOM 892 C CA . ALA A 1 115 ? -5.832 -3.392 23.592 1.00 84.56 115 ALA A CA 1
ATOM 893 C C . ALA A 1 115 ? -6.723 -2.185 23.992 1.00 84.56 115 ALA A C 1
ATOM 895 O O . ALA A 1 115 ? -7.812 -2.415 24.523 1.00 84.56 115 ALA A O 1
ATOM 896 N N . PRO A 1 116 ? -6.355 -0.916 23.711 1.00 81.25 116 PRO A N 1
ATOM 897 C CA . PRO A 1 116 ? -7.198 0.231 24.069 1.00 81.25 116 PRO A CA 1
ATOM 898 C C . PRO A 1 116 ? -8.493 0.330 23.246 1.00 81.25 116 PRO A C 1
ATOM 900 O O . PRO A 1 116 ? -9.422 1.037 23.638 1.00 81.25 116 PRO A O 1
ATOM 903 N N . ILE A 1 117 ? -8.563 -0.319 22.078 1.00 83.44 117 ILE A N 1
ATOM 904 C CA . ILE A 1 117 ? -9.778 -0.359 21.255 1.00 83.44 117 ILE A CA 1
ATOM 905 C C . ILE A 1 117 ? -10.794 -1.301 21.903 1.00 83.44 117 ILE A C 1
ATOM 907 O O . ILE A 1 117 ? -11.965 -0.940 21.999 1.00 83.44 117 ILE A O 1
ATOM 911 N N . LEU A 1 118 ? -10.346 -2.466 22.382 1.00 80.50 118 LEU A N 1
ATOM 912 C CA . LEU A 1 118 ? -11.207 -3.451 23.040 1.00 80.50 118 LEU A CA 1
ATOM 913 C C . LEU A 1 118 ? -11.777 -2.930 24.368 1.00 80.50 118 LEU A C 1
ATOM 915 O O . LEU A 1 118 ? -12.982 -3.034 24.575 1.00 80.50 118 LEU A O 1
ATOM 919 N N . GLU A 1 119 ? -10.967 -2.264 25.199 1.00 82.12 119 GLU A N 1
ATOM 920 C CA . GLU A 1 119 ? -11.428 -1.666 26.469 1.00 82.12 119 GLU A CA 1
ATOM 921 C C . GLU A 1 119 ? -12.600 -0.688 26.256 1.00 82.12 119 GLU A C 1
ATOM 923 O O . GLU A 1 119 ? -13.622 -0.753 26.938 1.00 82.12 119 GLU A O 1
ATOM 928 N N . LYS A 1 120 ? -12.521 0.155 25.219 1.00 77.50 120 LYS A N 1
ATOM 929 C CA . LYS A 1 120 ? -13.601 1.092 24.861 1.00 77.50 120 LYS A CA 1
ATOM 930 C C . LYS A 1 120 ? -14.859 0.411 24.326 1.00 77.50 120 LYS A C 1
ATOM 932 O O . LYS A 1 120 ? -15.940 1.004 24.363 1.00 77.50 120 LYS A O 1
ATOM 937 N N . LEU A 1 121 ? -14.736 -0.778 23.737 1.00 76.88 121 LEU A N 1
ATOM 938 C CA . LEU A 1 121 ? -15.898 -1.550 23.294 1.00 76.88 121 LEU A CA 1
ATOM 939 C C . LEU A 1 121 ? -16.624 -2.164 24.490 1.00 76.88 121 LEU A C 1
ATOM 941 O O . LEU A 1 121 ? -17.857 -2.149 24.503 1.00 76.88 121 LEU A O 1
ATOM 945 N N . ASP A 1 122 ? -15.876 -2.611 25.498 1.00 73.81 122 ASP A N 1
ATOM 946 C CA . ASP A 1 122 ? -16.435 -3.116 26.749 1.00 73.81 122 ASP A CA 1
ATOM 947 C C . ASP A 1 122 ? -17.176 -2.000 27.509 1.00 73.81 122 ASP A C 1
ATOM 949 O O . ASP A 1 122 ? -18.351 -2.175 27.841 1.00 73.81 122 ASP A O 1
ATOM 953 N N . GLU A 1 123 ? -16.581 -0.809 27.657 1.00 76.44 123 GLU A N 1
ATOM 954 C CA . GLU A 1 123 ? -17.237 0.362 28.277 1.00 76.44 123 GLU A CA 1
ATOM 955 C C . GLU A 1 123 ? -18.545 0.750 27.564 1.00 76.44 123 GLU A C 1
ATOM 957 O O . GLU A 1 123 ? -19.597 0.897 28.190 1.00 76.44 123 GLU A O 1
ATOM 962 N N . LYS A 1 124 ? -18.521 0.829 26.226 1.00 72.44 124 LYS A N 1
ATOM 963 C CA . LYS A 1 124 ? -19.717 1.139 25.423 1.00 72.44 124 LYS A CA 1
ATOM 964 C C . LYS A 1 124 ? -20.793 0.057 25.489 1.00 72.44 124 LYS A C 1
ATOM 966 O O . LYS A 1 124 ? -21.957 0.345 25.198 1.00 72.44 124 LYS A O 1
ATOM 971 N N . SER A 1 125 ? -20.424 -1.191 25.771 1.00 67.12 125 SER A N 1
ATOM 972 C CA . SER A 1 125 ? -21.388 -2.283 25.923 1.00 67.12 125 SER A CA 1
ATOM 973 C C . SER A 1 125 ? -22.151 -2.182 27.249 1.00 67.12 125 SER A C 1
ATOM 975 O O . SER A 1 125 ? -23.355 -2.445 27.277 1.00 67.12 125 SER A O 1
ATOM 977 N N . GLU A 1 126 ? -21.488 -1.702 28.304 1.00 67.56 126 GLU A N 1
ATOM 978 C CA . GLU A 1 126 ? -22.085 -1.463 29.620 1.00 67.56 126 GLU A CA 1
ATOM 979 C C . GLU A 1 126 ? -22.975 -0.206 29.618 1.00 67.56 126 GLU A C 1
ATOM 981 O O . GLU A 1 126 ? -24.083 -0.243 30.154 1.00 67.56 126 GLU A O 1
ATOM 986 N N . GLU A 1 127 ? -22.579 0.870 28.924 1.00 66.31 127 GLU A N 1
ATOM 987 C CA . GLU A 1 127 ? -23.400 2.090 28.790 1.00 66.31 127 GLU A CA 1
ATOM 988 C C . GLU A 1 127 ? -24.719 1.866 28.030 1.00 66.31 127 GLU A C 1
ATOM 990 O O . GLU A 1 127 ? -25.714 2.527 28.309 1.00 66.31 127 GLU A O 1
ATOM 995 N N . LYS A 1 128 ? -24.764 0.921 27.081 1.00 64.25 128 LYS A N 1
ATOM 996 C CA . LYS A 1 128 ? -25.986 0.589 26.314 1.00 64.25 128 LYS A CA 1
ATOM 997 C C . LYS A 1 128 ? -26.976 -0.297 27.072 1.00 64.25 128 LYS A C 1
ATOM 999 O O . LYS A 1 128 ? -28.034 -0.624 26.532 1.00 64.25 128 LYS A O 1
ATOM 1004 N N . LYS A 1 129 ? -26.616 -0.748 28.273 1.00 59.72 129 LYS A N 1
ATOM 1005 C CA . LYS A 1 129 ? -27.437 -1.640 29.101 1.00 59.72 129 LYS A CA 1
ATOM 1006 C C . LYS A 1 129 ? -28.333 -0.879 30.087 1.00 59.72 129 LYS A C 1
ATOM 1008 O O . LYS A 1 129 ? -29.127 -1.517 30.780 1.00 59.72 129 LYS A O 1
ATOM 1013 N N . PHE A 1 130 ? -28.211 0.448 30.130 1.00 50.28 130 PHE A N 1
ATOM 1014 C CA . PHE A 1 130 ? -29.019 1.372 30.927 1.00 50.28 130 PHE A CA 1
ATOM 1015 C C . PHE A 1 130 ? -29.926 2.224 30.031 1.00 50.28 130 PHE A C 1
ATOM 1017 O O . PHE A 1 130 ? -31.017 2.606 30.513 1.00 50.28 130 PHE A O 1
#

Sequence (130 aa):
MDDSNYDLENIPLVMDIRPYMFEPPAVCVNQENSSQSNEESESDTEDNPGHRRNGTIWCECGSCEVMPTEAECICCSETPAIDHIRDSFGIECITQHQTVIDNCLNIRVLEKAEAPILEKLDEKSEEKKF